Protein AF-F3C3A2-F1 (afdb_monomer_lite)

InterPro domains:
  IPR015003 Protein of unknown function DUF1853 [PF08907] (3-96)

pLDDT: mean 74.07, std 17.09, range [40.78, 91.31]

Sequence (120 aa):
RGSCESPAGVHPQHLKGRWLHQRDWKPFVAQSSPGRWQPLPRHAWLAPALYHDAWSDQQLRDWLAELDPLAPAQLLVRLKENTEGNWEEAERLFLVSDMWPNLADTSHLLNSIEVPAQPV

Secondary structure (DSSP, 8-state):
----PPPTT--TT----EEEEGGGHHHHHHHSPSSEEEEE-GGGTTS--EESS---HHHHHHHHHSS-TTPPPEEEEEEEE-TTS-EEEEEEEEEE-TTTTGGGGGGGTTT-----PPP-

Structure (mmCIF, N/CA/C/O backbone):
data_AF-F3C3A2-F1
#
_entry.id   AF-F3C3A2-F1
#
loop_
_atom_site.group_PDB
_atom_site.id
_atom_site.type_symbol
_atom_site.label_atom_id
_atom_site.label_alt_id
_atom_site.label_comp_id
_atom_site.label_asym_id
_atom_site.label_entity_id
_atom_site.label_seq_id
_atom_site.pdbx_PDB_ins_code
_atom_site.Cartn_x
_atom_site.Cartn_y
_atom_site.Cartn_z
_atom_site.occupancy
_atom_site.B_iso_or_equiv
_atom_site.auth_seq_id
_atom_site.auth_comp_id
_atom_site.auth_asym_id
_atom_site.auth_atom_id
_atom_site.pdbx_PDB_model_num
ATOM 1 N N . ARG A 1 1 ? 11.703 24.351 -14.332 1.00 43.72 1 ARG A N 1
ATOM 2 C CA . ARG A 1 1 ? 11.628 23.735 -12.986 1.00 43.72 1 ARG A CA 1
ATOM 3 C C . ARG A 1 1 ? 10.203 23.931 -12.491 1.00 43.72 1 ARG A C 1
ATOM 5 O O . ARG A 1 1 ? 9.841 25.070 -12.250 1.00 43.72 1 ARG A O 1
ATOM 12 N N . GLY A 1 2 ? 9.376 22.886 -12.480 1.00 42.09 2 GLY A N 1
ATOM 13 C CA . GLY A 1 2 ? 7.984 22.983 -12.033 1.00 42.09 2 GLY A CA 1
ATOM 14 C C . GLY A 1 2 ? 7.899 22.652 -10.551 1.00 42.09 2 GLY A C 1
ATOM 15 O O . GLY A 1 2 ? 7.951 21.481 -10.191 1.00 42.09 2 GLY A O 1
ATOM 16 N N . SER A 1 3 ? 7.824 23.669 -9.700 1.00 49.22 3 SER A N 1
ATOM 17 C CA . SER A 1 3 ? 7.432 23.484 -8.307 1.00 49.22 3 SER A CA 1
ATOM 18 C C . SER A 1 3 ? 5.914 23.325 -8.299 1.00 49.22 3 SER A C 1
ATOM 20 O O . SER A 1 3 ? 5.188 24.306 -8.415 1.00 49.22 3 SER A O 1
ATOM 22 N N . CYS A 1 4 ? 5.423 22.087 -8.252 1.00 46.81 4 CYS A N 1
ATOM 23 C CA . CYS A 1 4 ? 4.015 21.830 -7.963 1.00 46.81 4 CYS A CA 1
ATOM 24 C C . CYS A 1 4 ? 3.799 22.085 -6.471 1.00 46.81 4 CYS A C 1
ATOM 26 O O . CYS A 1 4 ? 3.886 21.174 -5.651 1.00 46.81 4 CYS A O 1
ATOM 28 N N . GLU A 1 5 ? 3.603 23.349 -6.115 1.00 49.53 5 GLU A N 1
ATOM 29 C CA . GLU A 1 5 ? 3.140 23.717 -4.786 1.00 49.53 5 GLU A CA 1
ATOM 30 C C . GLU A 1 5 ? 1.710 23.204 -4.608 1.00 49.53 5 GLU A C 1
ATOM 32 O O . GLU A 1 5 ? 0.859 23.346 -5.489 1.00 49.53 5 GLU A O 1
ATOM 37 N N . SER A 1 6 ? 1.465 22.539 -3.479 1.00 47.84 6 SER A N 1
ATOM 38 C CA . SER A 1 6 ? 0.135 22.058 -3.128 1.00 47.84 6 SER A CA 1
ATOM 39 C C . SER A 1 6 ? -0.851 23.234 -3.080 1.00 47.84 6 SER A C 1
ATOM 41 O O . SER A 1 6 ? -0.507 24.271 -2.509 1.00 47.84 6 SER A O 1
ATOM 43 N N . PRO A 1 7 ? -2.069 23.102 -3.638 1.00 53.84 7 PRO A N 1
ATOM 44 C CA . PRO A 1 7 ? -3.034 24.195 -3.666 1.00 53.84 7 PRO A CA 1
ATOM 45 C C . PRO A 1 7 ? -3.377 24.686 -2.251 1.00 53.84 7 PRO A C 1
ATOM 47 O O . PRO A 1 7 ? -3.434 23.912 -1.294 1.00 53.84 7 PRO A O 1
ATOM 50 N N . ALA A 1 8 ? -3.595 25.993 -2.110 1.00 40.78 8 ALA A N 1
ATOM 51 C CA . ALA A 1 8 ? -3.908 26.611 -0.826 1.00 40.78 8 ALA A CA 1
ATOM 52 C C . ALA A 1 8 ? -5.237 26.061 -0.268 1.00 40.78 8 ALA A C 1
ATOM 54 O O . ALA A 1 8 ? -6.254 26.079 -0.956 1.00 40.78 8 ALA A O 1
ATOM 55 N N . GLY A 1 9 ? -5.221 25.561 0.974 1.00 47.66 9 GLY A N 1
ATOM 56 C CA . GLY A 1 9 ? -6.373 24.914 1.631 1.00 47.66 9 GLY A CA 1
ATOM 57 C C . GLY A 1 9 ? -6.223 23.402 1.833 1.00 47.66 9 GLY A C 1
ATOM 58 O O . GLY A 1 9 ? -7.052 22.771 2.482 1.00 47.66 9 GLY A O 1
ATOM 59 N N . VAL A 1 10 ? -5.136 22.827 1.324 1.00 44.66 10 VAL A N 1
ATOM 60 C CA . VAL A 1 10 ? -4.745 21.435 1.536 1.00 44.66 10 VAL A CA 1
ATOM 61 C C . VAL A 1 10 ? -4.293 21.273 3.003 1.00 44.66 10 VAL A C 1
ATOM 63 O O . VAL A 1 10 ? -3.259 21.805 3.401 1.00 44.66 10 VAL A O 1
ATOM 66 N N . HIS A 1 11 ? -5.076 20.545 3.815 1.00 42.91 11 HIS A N 1
ATOM 67 C CA . HIS A 1 11 ? -4.742 20.061 5.167 1.00 42.91 11 HIS A CA 1
ATOM 68 C C . HIS A 1 11 ? -3.232 19.728 5.336 1.00 42.91 11 HIS A C 1
ATOM 70 O O . HIS A 1 11 ? -2.667 18.952 4.571 1.00 42.91 11 HIS A O 1
ATOM 76 N N . PRO A 1 12 ? -2.517 20.230 6.353 1.00 50.06 12 PRO A N 1
ATOM 77 C CA . PRO A 1 12 ? -1.056 20.060 6.446 1.00 50.06 12 PRO A CA 1
ATOM 78 C C . PRO A 1 12 ? -0.581 18.591 6.500 1.00 50.06 12 PRO A C 1
ATOM 80 O O . PRO A 1 12 ? 0.593 18.310 6.273 1.00 50.06 12 PRO A O 1
ATOM 83 N N . GLN A 1 13 ? -1.501 17.655 6.749 1.00 51.72 13 GLN A N 1
ATOM 84 C CA . GLN A 1 13 ? -1.294 16.207 6.727 1.00 51.72 13 GLN A CA 1
ATOM 85 C C . GLN A 1 13 ? -1.779 15.529 5.435 1.00 51.72 13 GLN A C 1
ATOM 87 O O . GLN A 1 13 ? -2.021 14.324 5.452 1.00 51.72 13 GLN A O 1
ATOM 92 N N . HIS A 1 14 ? -1.982 16.257 4.328 1.00 50.28 14 HIS A N 1
ATOM 93 C CA . HIS A 1 14 ? -2.360 15.604 3.075 1.00 50.28 14 HIS A CA 1
ATOM 94 C C . HIS A 1 14 ? -1.367 14.498 2.764 1.00 50.28 14 HIS A C 1
ATOM 96 O O . HIS A 1 14 ? -0.152 14.709 2.744 1.00 50.28 14 HIS A O 1
ATOM 102 N N . LEU A 1 15 ? -1.930 13.313 2.555 1.00 54.56 15 LEU A N 1
ATOM 103 C CA . LEU A 1 15 ? -1.203 12.088 2.308 1.00 54.56 15 LEU A CA 1
ATOM 104 C C . LEU A 1 15 ? -0.419 12.264 1.011 1.00 54.56 15 LEU A C 1
ATOM 106 O O . LEU A 1 15 ? -0.951 12.156 -0.093 1.00 54.56 15 LEU A O 1
ATOM 110 N N . LYS A 1 16 ? 0.861 12.609 1.151 1.00 59.09 16 LYS A N 1
ATOM 111 C CA . LYS A 1 16 ? 1.796 12.657 0.034 1.00 59.09 16 LYS A CA 1
ATOM 112 C C . LYS A 1 16 ? 2.025 11.212 -0.381 1.00 59.09 16 LYS A C 1
ATOM 114 O O . LYS A 1 16 ? 2.769 10.500 0.288 1.00 59.09 16 LYS A O 1
ATOM 119 N N . GLY A 1 17 ? 1.355 10.773 -1.445 1.00 64.94 17 GLY A N 1
ATOM 120 C CA . GLY A 1 17 ? 1.606 9.462 -2.033 1.00 64.94 17 GLY A CA 1
ATOM 121 C C . GLY A 1 17 ? 3.094 9.328 -2.352 1.00 64.94 17 GLY A C 1
ATOM 122 O O . GLY A 1 17 ? 3.641 10.138 -3.103 1.00 64.94 17 GLY A O 1
ATOM 123 N N . ARG A 1 18 ? 3.766 8.350 -1.741 1.00 78.19 18 ARG A N 1
ATOM 124 C CA . ARG A 1 18 ? 5.187 8.062 -1.999 1.00 78.19 18 ARG A CA 1
ATOM 125 C C . ARG A 1 18 ? 5.309 6.954 -3.036 1.00 78.19 18 ARG A C 1
ATOM 127 O O . ARG A 1 18 ? 4.349 6.234 -3.274 1.00 78.19 18 ARG A O 1
ATOM 134 N N . TRP A 1 19 ? 6.471 6.835 -3.662 1.00 85.19 19 TRP A N 1
ATOM 135 C CA . TRP A 1 19 ? 6.757 5.818 -4.673 1.00 85.19 19 TRP A C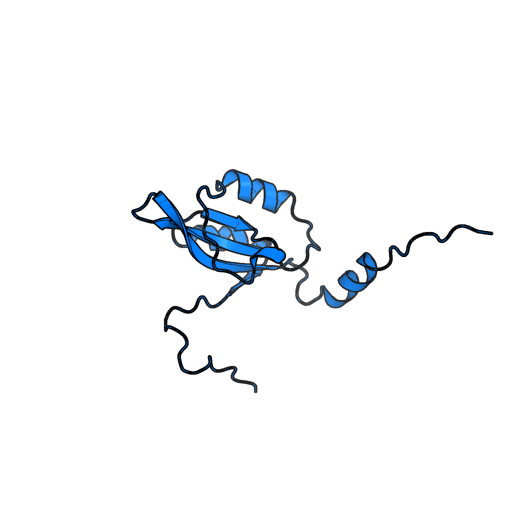A 1
ATOM 136 C C . TRP A 1 19 ? 7.861 4.914 -4.131 1.00 85.19 19 TRP A C 1
ATOM 138 O O . TRP A 1 19 ? 8.857 5.421 -3.615 1.00 85.19 19 TRP A O 1
ATOM 148 N N . LEU A 1 20 ? 7.681 3.599 -4.217 1.00 87.56 20 LEU A N 1
ATOM 149 C CA . LEU A 1 20 ? 8.621 2.608 -3.701 1.00 87.56 20 LEU A CA 1
ATOM 150 C C . LEU A 1 20 ? 8.747 1.445 -4.680 1.00 87.56 20 LEU A C 1
ATOM 152 O O . LEU A 1 20 ? 7.740 0.940 -5.168 1.00 87.56 20 LEU A O 1
ATOM 156 N N . HIS A 1 21 ? 9.971 0.992 -4.935 1.00 86.12 21 HIS A N 1
ATOM 157 C CA . HIS A 1 21 ? 10.188 -0.199 -5.748 1.00 86.12 21 HIS A CA 1
ATOM 158 C C . HIS A 1 21 ? 9.855 -1.471 -4.965 1.00 86.12 21 HIS A C 1
ATOM 160 O O . HIS A 1 21 ? 10.079 -1.542 -3.755 1.00 86.12 21 HIS A O 1
ATOM 166 N N . GLN A 1 22 ? 9.404 -2.515 -5.663 1.00 85.44 22 GLN A N 1
ATOM 167 C CA . GLN A 1 22 ? 9.146 -3.830 -5.060 1.00 85.44 22 GLN A CA 1
ATOM 168 C C . GLN A 1 22 ? 10.349 -4.358 -4.246 1.00 85.44 22 GLN A C 1
ATOM 170 O O . GLN A 1 22 ? 10.162 -4.903 -3.157 1.00 85.44 22 GLN A O 1
ATOM 175 N N . ARG A 1 23 ? 11.593 -4.125 -4.707 1.00 84.62 23 ARG A N 1
ATOM 176 C CA . ARG A 1 23 ? 12.822 -4.532 -3.990 1.00 84.62 23 ARG A CA 1
ATOM 177 C C . ARG A 1 23 ? 12.992 -3.854 -2.625 1.00 84.62 23 ARG A C 1
ATOM 179 O O . ARG A 1 23 ? 13.521 -4.461 -1.696 1.00 84.62 23 ARG A O 1
ATOM 186 N N . ASP A 1 24 ? 12.514 -2.619 -2.501 1.00 87.31 24 ASP A N 1
ATOM 187 C CA . ASP A 1 24 ? 12.656 -1.788 -1.306 1.00 87.31 24 ASP A CA 1
ATOM 188 C C . ASP A 1 24 ? 11.483 -1.980 -0.333 1.00 87.31 24 ASP A C 1
ATOM 190 O O . ASP A 1 24 ? 11.496 -1.438 0.772 1.00 87.31 24 ASP A O 1
ATOM 194 N N . TRP A 1 25 ? 10.490 -2.804 -0.693 1.00 87.56 25 TRP A N 1
ATOM 195 C CA . TRP A 1 25 ? 9.335 -3.101 0.152 1.00 87.56 25 TRP A CA 1
ATOM 196 C C . TRP A 1 25 ? 9.725 -3.605 1.546 1.00 87.56 25 TRP A C 1
ATOM 198 O O . TRP A 1 25 ? 9.288 -3.063 2.560 1.00 87.56 25 TRP A O 1
ATOM 208 N N . LYS A 1 26 ? 10.575 -4.637 1.609 1.00 86.31 26 LYS A N 1
ATOM 209 C CA . LYS A 1 26 ? 10.996 -5.270 2.870 1.00 86.31 26 LYS A CA 1
ATOM 210 C C . LYS A 1 26 ? 11.684 -4.292 3.836 1.00 86.31 26 LYS A C 1
ATOM 212 O O . LYS A 1 26 ? 11.252 -4.220 4.987 1.00 86.31 26 LYS A O 1
ATOM 217 N N . PRO A 1 27 ? 12.728 -3.541 3.432 1.00 87.88 27 PRO A N 1
ATOM 218 C CA . PRO A 1 27 ? 13.344 -2.571 4.333 1.00 87.88 27 PRO A CA 1
ATOM 219 C C . PRO A 1 27 ? 12.402 -1.409 4.668 1.00 87.88 27 PRO A C 1
ATOM 221 O O . PRO A 1 27 ? 12.472 -0.883 5.777 1.00 87.88 27 PRO A O 1
ATOM 224 N N . PHE A 1 28 ? 11.509 -1.013 3.758 1.00 87.62 28 PHE A N 1
ATOM 225 C CA . PHE A 1 28 ? 10.546 0.057 4.010 1.00 87.62 28 PHE A CA 1
ATOM 226 C C . PHE A 1 28 ? 9.509 -0.327 5.067 1.00 87.62 28 PHE A C 1
ATOM 228 O O . PHE A 1 28 ? 9.314 0.425 6.021 1.00 87.62 28 PHE A O 1
ATOM 235 N N . VAL A 1 29 ? 8.871 -1.497 4.944 1.00 85.94 29 VAL A N 1
ATOM 236 C CA . VAL A 1 29 ? 7.846 -1.931 5.906 1.00 85.94 29 VAL A CA 1
ATOM 237 C C . VAL A 1 29 ? 8.443 -2.134 7.301 1.00 85.94 29 VAL A C 1
ATOM 239 O O . VAL A 1 29 ? 7.811 -1.772 8.286 1.00 85.94 29 VAL A O 1
ATOM 242 N N . ALA A 1 30 ? 9.698 -2.592 7.389 1.00 85.94 30 ALA A N 1
ATOM 243 C CA . ALA A 1 30 ? 10.421 -2.727 8.655 1.00 85.94 30 ALA A CA 1
ATOM 244 C C . ALA A 1 30 ? 10.690 -1.381 9.361 1.00 85.94 30 ALA A C 1
ATOM 246 O O . ALA A 1 30 ? 10.816 -1.346 10.581 1.00 85.94 30 ALA A O 1
ATOM 247 N N . GLN A 1 31 ? 10.779 -0.280 8.607 1.00 85.31 31 GLN A N 1
ATOM 248 C CA . GLN A 1 31 ? 10.970 1.083 9.128 1.00 85.31 31 GLN A CA 1
ATOM 249 C C . GLN A 1 31 ? 9.654 1.867 9.246 1.00 85.31 31 GLN A C 1
ATOM 251 O O . GLN A 1 31 ? 9.633 2.978 9.777 1.00 85.31 31 GLN A O 1
ATOM 256 N N . SER A 1 32 ? 8.562 1.324 8.710 1.00 82.31 32 SER A N 1
ATOM 257 C CA . SER A 1 32 ? 7.269 1.996 8.663 1.00 82.31 32 SER A CA 1
ATOM 258 C C . SER A 1 32 ? 6.555 1.930 10.007 1.00 82.31 32 SER A C 1
ATOM 260 O O . SER A 1 32 ? 6.766 1.028 10.816 1.00 82.31 32 SER A O 1
ATOM 262 N N . SER A 1 33 ? 5.666 2.894 10.243 1.00 83.31 33 SER A N 1
ATOM 263 C CA . SER A 1 33 ? 4.791 2.870 11.414 1.00 83.31 33 SER A CA 1
ATOM 264 C C . SER A 1 33 ? 3.896 1.623 11.412 1.00 83.31 33 SER A C 1
ATOM 266 O O . SER A 1 33 ? 3.473 1.190 10.334 1.00 83.31 33 SER A O 1
ATOM 268 N N . PRO A 1 34 ? 3.539 1.089 12.596 1.00 83.38 34 PRO A N 1
ATOM 269 C CA . PRO A 1 34 ? 2.675 -0.082 12.698 1.00 83.38 34 PRO A CA 1
ATOM 270 C C . PRO A 1 34 ? 1.336 0.154 11.990 1.00 83.38 34 PRO A C 1
ATOM 272 O O . PRO A 1 34 ? 0.796 1.265 11.989 1.00 83.38 34 PRO A O 1
ATOM 275 N N . GLY A 1 35 ? 0.820 -0.890 11.355 1.00 86.94 35 GLY A N 1
ATOM 276 C CA . GLY A 1 35 ? -0.409 -0.856 10.572 1.00 86.94 35 GLY A CA 1
ATOM 277 C C . GLY A 1 35 ? -0.455 -2.010 9.581 1.00 86.94 35 GLY A C 1
ATOM 278 O O . GLY A 1 35 ? 0.524 -2.735 9.417 1.00 86.94 35 GLY A O 1
ATOM 279 N N . ARG A 1 36 ? -1.595 -2.166 8.917 1.00 90.31 36 ARG A N 1
ATOM 280 C CA . ARG A 1 36 ? -1.805 -3.199 7.904 1.00 90.31 36 ARG A CA 1
ATOM 281 C C . ARG A 1 36 ? -1.715 -2.588 6.522 1.00 90.31 36 ARG A C 1
ATOM 283 O O . ARG A 1 36 ? -2.333 -1.563 6.259 1.00 90.31 36 ARG A O 1
ATOM 290 N N . TRP A 1 37 ? -0.939 -3.205 5.647 1.00 90.88 37 TRP A N 1
ATOM 291 C CA . TRP A 1 37 ? -0.797 -2.756 4.270 1.00 90.88 37 TRP A CA 1
ATOM 292 C C . TRP A 1 37 ? -1.608 -3.652 3.342 1.00 90.88 37 TRP A C 1
ATOM 294 O O . TRP A 1 37 ? -1.582 -4.874 3.476 1.00 90.88 37 TRP A O 1
ATOM 304 N N . GLN A 1 38 ? -2.309 -3.049 2.386 1.00 91.31 38 GLN A N 1
ATOM 305 C CA . GLN A 1 38 ? -3.049 -3.800 1.374 1.00 91.31 38 GLN A CA 1
ATOM 306 C C . GLN A 1 38 ? -3.123 -3.051 0.041 1.00 91.31 38 GLN A C 1
ATOM 308 O O . GLN A 1 38 ? -3.074 -1.816 0.031 1.00 91.31 38 GLN A O 1
ATOM 313 N N . PRO A 1 39 ? -3.252 -3.769 -1.087 1.00 90.94 39 PRO A N 1
ATOM 314 C CA . PRO A 1 39 ? -3.469 -3.155 -2.387 1.00 90.94 39 PRO A CA 1
ATOM 315 C C . PRO A 1 39 ? -4.854 -2.517 -2.484 1.00 90.94 39 PRO A C 1
ATOM 317 O O . PRO A 1 39 ? -5.874 -3.132 -2.179 1.00 90.94 39 PRO A O 1
ATOM 320 N N . LEU A 1 40 ? -4.879 -1.268 -2.949 1.00 87.50 40 LEU A N 1
ATOM 321 C CA . LEU A 1 40 ? -6.086 -0.533 -3.287 1.00 87.50 40 LEU A CA 1
ATOM 322 C C . LEU A 1 40 ? -6.340 -0.655 -4.799 1.00 87.50 40 LEU A C 1
ATOM 324 O O . LEU A 1 40 ? -5.563 -0.117 -5.601 1.00 87.50 40 LEU A O 1
ATOM 328 N N . PRO A 1 41 ? -7.422 -1.330 -5.224 1.00 82.00 41 PRO A N 1
ATOM 329 C CA . PRO A 1 41 ? -7.753 -1.455 -6.638 1.00 82.00 41 PRO A CA 1
ATOM 330 C C . PRO A 1 41 ? -8.055 -0.085 -7.253 1.00 82.00 41 PRO A C 1
ATOM 332 O O . PRO A 1 41 ? -8.605 0.800 -6.598 1.00 82.00 41 PRO A O 1
ATOM 335 N N . ARG A 1 42 ? -7.736 0.083 -8.544 1.00 77.25 42 ARG A N 1
ATOM 336 C CA . ARG A 1 42 ? -7.854 1.367 -9.267 1.00 77.25 42 ARG A CA 1
ATOM 337 C C . ARG A 1 42 ? -9.221 2.039 -9.145 1.00 77.25 42 ARG A C 1
ATOM 339 O O . ARG A 1 42 ? -9.287 3.258 -9.029 1.00 77.25 42 ARG A O 1
ATOM 346 N N . HIS A 1 43 ? -10.303 1.262 -9.127 1.00 75.25 43 HIS A N 1
ATOM 347 C CA . HIS A 1 43 ? -11.656 1.807 -8.991 1.00 75.25 43 HIS A CA 1
ATOM 348 C C . HIS A 1 43 ? -11.902 2.501 -7.637 1.00 75.25 43 HIS A C 1
ATOM 350 O O . HIS A 1 43 ? -12.783 3.348 -7.544 1.00 75.25 43 HIS A O 1
ATOM 356 N N . ALA A 1 44 ? -11.121 2.177 -6.601 1.00 78.38 44 ALA A N 1
ATOM 357 C CA . ALA A 1 44 ? -11.259 2.729 -5.254 1.00 78.38 44 ALA A CA 1
ATOM 358 C C . ALA A 1 44 ? -10.304 3.905 -4.983 1.00 78.38 44 ALA A C 1
ATOM 360 O O . ALA A 1 44 ? -10.286 4.444 -3.882 1.00 78.38 44 ALA A O 1
ATOM 361 N N . TRP A 1 45 ? -9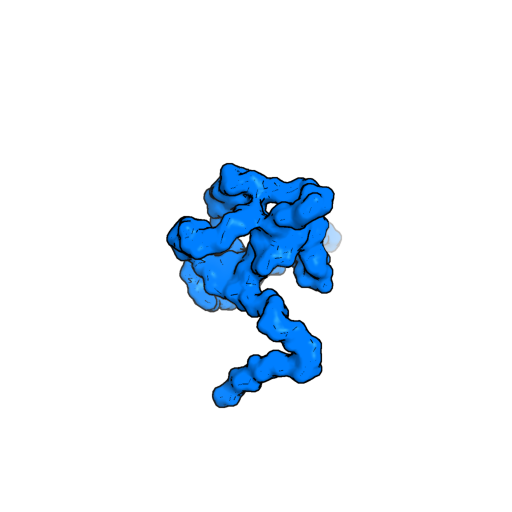.516 4.343 -5.971 1.00 81.44 45 TRP A N 1
ATOM 362 C CA . TRP A 1 45 ? -8.515 5.402 -5.772 1.00 81.44 45 TRP A CA 1
ATOM 363 C C . TRP A 1 45 ? -9.124 6.771 -5.447 1.00 81.44 45 TRP A C 1
ATOM 365 O O . TRP A 1 45 ? -8.467 7.598 -4.811 1.00 81.44 45 TRP A O 1
ATOM 375 N N . LEU A 1 46 ? -10.367 7.004 -5.873 1.00 73.94 46 LEU A N 1
ATO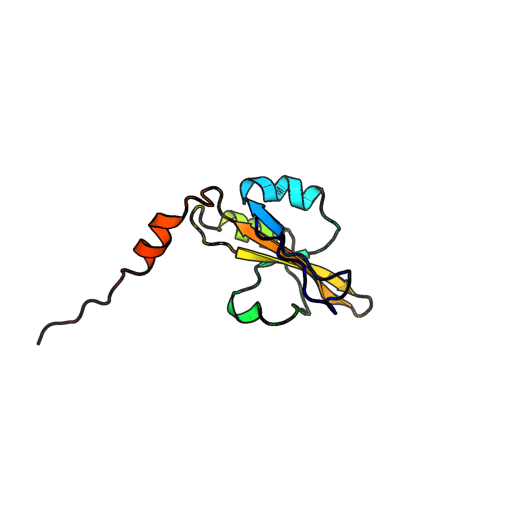M 376 C CA . LEU A 1 46 ? -11.045 8.300 -5.787 1.00 73.94 46 LEU A CA 1
ATOM 377 C C . LEU A 1 46 ? -11.589 8.635 -4.390 1.00 73.94 46 LEU A C 1
ATOM 379 O O . LEU A 1 46 ? -11.900 9.796 -4.139 1.00 73.94 46 LEU A O 1
ATOM 383 N N . ALA A 1 47 ? -11.700 7.657 -3.488 1.00 75.19 47 ALA A N 1
ATOM 384 C CA . ALA A 1 47 ? -12.235 7.850 -2.141 1.00 75.19 47 ALA A CA 1
ATOM 385 C C . ALA A 1 47 ? -11.201 7.462 -1.068 1.00 75.19 47 ALA A C 1
ATOM 387 O O . ALA A 1 47 ? -10.321 6.641 -1.348 1.00 75.19 47 ALA A O 1
ATOM 388 N N . PRO A 1 48 ? -11.275 8.034 0.150 1.00 72.25 48 PRO A N 1
ATOM 389 C CA . PRO A 1 48 ? -10.506 7.552 1.294 1.00 72.25 48 PRO A CA 1
ATOM 390 C C . PRO A 1 48 ? -10.822 6.078 1.565 1.00 72.25 48 PRO A C 1
ATOM 392 O O . PRO A 1 48 ? -11.990 5.689 1.584 1.00 72.25 48 PRO A O 1
ATOM 395 N N . ALA A 1 49 ? -9.791 5.262 1.775 1.00 79.06 49 ALA A N 1
ATOM 396 C CA . ALA A 1 49 ? -9.978 3.858 2.107 1.00 79.06 49 ALA A CA 1
ATOM 397 C C . ALA A 1 49 ? -10.459 3.706 3.561 1.00 79.06 49 ALA A C 1
ATOM 399 O O . ALA A 1 49 ? -9.739 4.035 4.504 1.00 79.06 49 ALA A O 1
ATOM 400 N N . LEU A 1 50 ? -11.674 3.187 3.729 1.00 80.81 50 LEU A N 1
ATOM 401 C CA . LEU A 1 50 ? -12.245 2.794 5.015 1.00 80.81 50 LEU A CA 1
ATOM 402 C C . LEU A 1 50 ? -12.649 1.329 4.928 1.00 80.81 50 LEU A C 1
ATOM 404 O O . LEU A 1 50 ? -13.434 0.947 4.058 1.00 80.81 50 LEU A O 1
ATOM 408 N N . TYR A 1 51 ? -12.096 0.521 5.824 1.00 84.44 51 TYR A N 1
ATOM 409 C CA . TYR A 1 51 ? -12.311 -0.916 5.843 1.00 84.44 51 TYR A CA 1
ATOM 410 C C . TYR A 1 51 ? -12.737 -1.387 7.232 1.00 84.44 51 TYR A C 1
ATOM 412 O O . TYR A 1 51 ? -12.315 -0.854 8.253 1.00 84.44 51 TYR A O 1
ATOM 420 N N . HIS A 1 52 ? -13.576 -2.417 7.262 1.00 82.94 52 HIS A N 1
ATOM 421 C CA . HIS A 1 52 ? -13.927 -3.131 8.492 1.00 82.94 52 HIS A CA 1
ATOM 422 C C . HIS A 1 52 ? -12.886 -4.191 8.885 1.00 82.94 52 HIS A C 1
ATOM 424 O O . HIS A 1 52 ? -12.723 -4.506 10.056 1.00 82.94 52 HIS A O 1
ATOM 430 N N . ASP A 1 53 ? -12.161 -4.711 7.899 1.00 85.50 53 ASP A N 1
ATOM 431 C CA . ASP A 1 53 ? -11.159 -5.753 8.025 1.00 85.50 53 ASP A CA 1
ATOM 432 C C . ASP A 1 53 ? -10.023 -5.418 7.063 1.00 85.50 53 ASP A C 1
ATOM 434 O O . ASP A 1 53 ? -10.253 -4.959 5.941 1.00 85.50 53 ASP A O 1
ATOM 438 N N . ALA A 1 54 ? -8.799 -5.595 7.535 1.00 88.81 54 ALA A N 1
ATOM 439 C CA . ALA A 1 54 ? -7.596 -5.236 6.807 1.00 88.81 54 ALA A CA 1
ATOM 440 C C . ALA A 1 54 ? -6.711 -6.465 6.623 1.00 88.81 54 ALA A C 1
ATOM 442 O O . ALA A 1 54 ? -6.622 -7.315 7.515 1.00 88.81 54 ALA A O 1
ATOM 443 N N . TRP A 1 55 ? -6.001 -6.532 5.498 1.00 90.94 55 TRP A N 1
ATOM 444 C CA . TRP A 1 55 ? -5.145 -7.679 5.197 1.00 90.94 55 TRP A CA 1
ATOM 445 C C . TRP A 1 55 ? -4.093 -7.918 6.279 1.00 90.94 55 TRP A C 1
ATOM 447 O O . TRP A 1 55 ? -3.480 -6.993 6.810 1.00 90.94 55 TRP A O 1
ATOM 457 N N . SER A 1 56 ? -3.853 -9.190 6.586 1.00 88.94 56 SER A N 1
ATOM 458 C CA . SER A 1 56 ? -2.729 -9.583 7.434 1.00 88.94 56 SER A CA 1
ATOM 459 C C . SER A 1 56 ? -1.412 -9.452 6.670 1.00 88.94 56 SER A C 1
ATOM 461 O O . SER A 1 56 ? -1.379 -9.635 5.452 1.00 88.94 56 SER A O 1
ATOM 463 N N . ASP A 1 57 ? -0.302 -9.264 7.386 1.00 86.62 57 ASP A N 1
ATOM 464 C CA . ASP A 1 57 ? 1.039 -9.202 6.788 1.00 86.62 57 ASP A CA 1
ATOM 465 C C . ASP A 1 57 ? 1.350 -10.414 5.902 1.00 86.62 57 ASP A C 1
ATOM 467 O O . ASP A 1 57 ? 2.015 -10.291 4.876 1.00 86.62 57 ASP A O 1
ATOM 471 N N . GLN A 1 58 ? 0.843 -11.595 6.268 1.00 88.75 58 GLN A N 1
ATOM 472 C CA . GLN A 1 58 ? 1.036 -12.812 5.486 1.00 88.75 58 GLN A CA 1
ATOM 473 C C . GLN A 1 58 ? 0.297 -12.778 4.140 1.00 88.75 58 GLN A C 1
ATOM 475 O O . GLN A 1 58 ? 0.891 -13.173 3.143 1.00 88.75 58 GLN A O 1
ATOM 480 N N . GLN A 1 59 ? -0.944 -12.272 4.093 1.00 91.00 59 GLN A N 1
ATOM 481 C CA . GLN A 1 59 ? -1.703 -12.136 2.839 1.00 91.00 59 GLN A CA 1
ATOM 482 C C . GLN A 1 59 ? -1.029 -11.143 1.896 1.00 91.00 59 GLN A C 1
ATOM 484 O O . GLN A 1 59 ? -0.885 -11.406 0.707 1.00 91.00 59 GLN A O 1
ATOM 489 N N . LEU A 1 60 ? -0.547 -10.022 2.436 1.00 89.94 60 LEU A N 1
ATOM 490 C CA . LEU A 1 60 ? 0.194 -9.054 1.640 1.00 89.94 60 LEU A CA 1
ATOM 491 C C . LEU A 1 60 ? 1.498 -9.639 1.094 1.00 89.94 60 LEU A C 1
ATOM 493 O O . LEU A 1 60 ? 1.839 -9.400 -0.058 1.00 89.94 60 LEU A O 1
ATOM 497 N N . ARG A 1 61 ? 2.242 -10.390 1.913 1.00 87.56 61 ARG A N 1
ATOM 498 C CA . ARG A 1 61 ? 3.486 -11.043 1.480 1.00 87.56 61 ARG A CA 1
ATOM 499 C C . ARG A 1 61 ? 3.245 -12.057 0.368 1.00 87.56 61 ARG A C 1
ATOM 501 O O . ARG A 1 61 ? 4.069 -12.130 -0.534 1.00 87.56 61 ARG A O 1
ATOM 508 N N . ASP A 1 62 ? 2.157 -12.812 0.458 1.00 90.62 62 ASP A N 1
ATOM 509 C CA . ASP A 1 62 ? 1.742 -13.770 -0.566 1.00 90.62 62 ASP A CA 1
ATOM 510 C C . ASP A 1 62 ? 1.393 -13.042 -1.871 1.00 90.62 62 ASP A C 1
ATOM 512 O O . ASP A 1 62 ? 2.002 -13.286 -2.905 1.00 90.62 62 ASP A O 1
ATOM 516 N N . TRP A 1 63 ? 0.555 -12.006 -1.786 1.00 90.88 63 TRP A N 1
ATOM 517 C CA . TRP A 1 63 ? 0.216 -11.157 -2.929 1.00 90.88 63 TRP A CA 1
ATOM 518 C C . TRP A 1 63 ? 1.436 -10.489 -3.579 1.00 90.88 63 TRP A C 1
ATOM 520 O O . TRP A 1 63 ? 1.503 -10.389 -4.799 1.00 90.88 63 TRP A O 1
ATOM 530 N N . LEU A 1 64 ? 2.415 -10.041 -2.787 1.00 87.75 64 LEU A N 1
ATOM 531 C CA . LEU A 1 64 ? 3.673 -9.486 -3.299 1.00 87.75 64 LEU A CA 1
ATOM 532 C C . LEU A 1 64 ? 4.547 -10.535 -3.991 1.00 87.75 64 LEU A C 1
ATOM 534 O O . LEU A 1 64 ? 5.305 -10.177 -4.884 1.00 87.75 64 LEU A O 1
ATOM 538 N N . ALA A 1 65 ? 4.490 -11.795 -3.557 1.00 87.06 65 ALA A N 1
ATOM 539 C CA . ALA A 1 65 ? 5.218 -12.888 -4.195 1.00 87.06 65 ALA A CA 1
ATOM 540 C C . ALA A 1 65 ? 4.577 -13.289 -5.533 1.00 87.06 65 ALA A C 1
ATOM 542 O O . ALA A 1 65 ? 5.297 -13.629 -6.467 1.00 87.06 65 ALA A O 1
ATOM 543 N N . GLU A 1 66 ? 3.250 -13.181 -5.625 1.00 88.75 66 GLU A N 1
ATOM 544 C CA . GLU A 1 66 ? 2.467 -13.401 -6.848 1.00 88.75 66 GLU A CA 1
ATOM 545 C C . GLU A 1 66 ? 2.471 -12.184 -7.793 1.00 88.75 66 GLU A C 1
ATOM 547 O O . GLU A 1 66 ? 1.981 -12.258 -8.922 1.00 88.75 66 GLU A O 1
ATOM 552 N N . LEU A 1 67 ? 2.987 -11.036 -7.341 1.00 84.62 67 LEU A N 1
ATOM 553 C CA . LEU A 1 67 ? 2.997 -9.812 -8.130 1.00 84.62 67 LEU A CA 1
ATOM 554 C C . LEU A 1 67 ? 3.987 -9.933 -9.293 1.00 84.62 67 LEU A C 1
ATOM 556 O O . LEU A 1 67 ? 5.177 -10.177 -9.102 1.00 84.62 67 LEU A O 1
ATOM 560 N N . ASP A 1 68 ? 3.491 -9.703 -10.508 1.00 79.50 68 ASP A N 1
ATOM 561 C CA . ASP A 1 68 ? 4.313 -9.773 -11.712 1.00 79.50 68 ASP A CA 1
ATOM 562 C C . ASP A 1 68 ? 5.471 -8.743 -11.660 1.00 79.50 68 ASP A C 1
ATOM 564 O O . ASP A 1 68 ? 5.261 -7.580 -11.288 1.00 79.50 68 ASP A O 1
ATOM 568 N N . PRO A 1 69 ? 6.707 -9.117 -12.037 1.00 76.25 69 PRO A N 1
ATOM 569 C CA . PRO A 1 69 ? 7.849 -8.199 -12.047 1.00 76.25 69 PRO A CA 1
ATOM 570 C C . PRO A 1 69 ? 7.711 -7.055 -13.067 1.00 76.25 69 PRO A C 1
ATOM 572 O O . PRO A 1 69 ? 8.424 -6.056 -12.966 1.00 76.25 69 PRO A O 1
ATOM 575 N N . LEU A 1 70 ? 6.810 -7.187 -14.043 1.00 74.62 70 LEU A N 1
ATOM 576 C CA . LEU A 1 70 ? 6.400 -6.159 -14.999 1.00 74.62 70 LEU A CA 1
ATOM 577 C C . LEU A 1 70 ? 5.024 -5.570 -14.656 1.00 74.62 70 LEU A C 1
ATOM 579 O O . LEU A 1 70 ? 4.463 -4.826 -15.465 1.00 74.62 70 LEU A O 1
ATOM 583 N N . ALA A 1 71 ? 4.478 -5.854 -13.466 1.00 78.00 71 ALA A N 1
ATOM 584 C CA . ALA A 1 71 ? 3.209 -5.289 -13.037 1.00 78.00 71 ALA A CA 1
ATOM 585 C C . ALA A 1 71 ? 3.251 -3.752 -13.114 1.00 78.00 71 ALA A C 1
ATOM 587 O O . ALA A 1 71 ? 4.272 -3.126 -12.794 1.00 78.00 71 ALA A O 1
ATOM 588 N N . PRO A 1 72 ? 2.147 -3.109 -13.521 1.00 78.38 72 PRO A N 1
ATOM 589 C CA . PRO A 1 72 ? 2.051 -1.660 -13.456 1.00 78.38 72 PRO A CA 1
ATOM 590 C C . PRO A 1 72 ? 2.108 -1.184 -11.998 1.00 78.38 72 PRO A C 1
ATOM 592 O O . PRO A 1 72 ? 1.958 -1.969 -11.066 1.00 78.38 72 PRO A O 1
ATOM 595 N N . ALA A 1 73 ? 2.276 0.126 -11.799 1.00 83.19 73 ALA A N 1
ATOM 596 C CA . ALA A 1 73 ? 2.249 0.725 -10.467 1.00 83.19 73 ALA A CA 1
ATOM 597 C C . ALA A 1 73 ? 0.972 0.329 -9.702 1.00 83.19 73 ALA A C 1
ATOM 599 O O . ALA A 1 73 ? -0.144 0.644 -10.135 1.00 83.19 73 ALA A O 1
ATOM 600 N N . GLN A 1 74 ? 1.156 -0.336 -8.564 1.00 87.69 74 GLN A N 1
ATOM 601 C CA . GLN A 1 74 ? 0.091 -0.749 -7.661 1.00 87.69 74 GLN A CA 1
ATOM 602 C C . GLN A 1 74 ? 0.011 0.230 -6.499 1.00 87.69 74 GLN A C 1
ATOM 604 O O . GLN A 1 74 ? 1.016 0.532 -5.861 1.00 87.69 74 GLN A O 1
ATOM 609 N N . LEU A 1 75 ? -1.184 0.731 -6.199 1.00 88.38 75 LEU A N 1
ATOM 610 C CA . LEU A 1 75 ? -1.376 1.579 -5.030 1.00 88.38 75 LEU A CA 1
ATOM 611 C C . LEU A 1 75 ? -1.606 0.692 -3.807 1.00 88.38 75 LEU A C 1
ATOM 613 O O . LEU A 1 75 ? -2.523 -0.118 -3.794 1.00 88.38 75 LEU A O 1
ATOM 617 N N . LEU A 1 76 ? -0.789 0.866 -2.783 1.00 89.69 76 LEU A N 1
ATOM 618 C CA . LEU A 1 76 ? -0.935 0.286 -1.461 1.00 89.69 76 LEU A CA 1
ATOM 619 C C . LEU A 1 76 ? -1.452 1.354 -0.494 1.00 89.69 76 LEU A C 1
ATOM 621 O O . LEU A 1 76 ? -1.020 2.510 -0.528 1.00 89.69 76 LEU A O 1
ATOM 625 N N . VAL A 1 77 ? -2.349 0.953 0.398 1.00 89.69 77 VAL A N 1
ATOM 626 C CA . VAL A 1 77 ? -2.808 1.766 1.527 1.00 89.69 77 VAL A CA 1
ATOM 627 C C . VAL A 1 77 ? -2.325 1.148 2.827 1.00 89.69 77 VAL A C 1
ATOM 629 O O . VAL A 1 77 ? -2.422 -0.066 3.017 1.00 89.69 77 VAL A O 1
ATOM 632 N N . ARG A 1 78 ? -1.812 1.986 3.726 1.00 90.00 78 ARG A N 1
ATOM 633 C CA . ARG A 1 78 ? -1.584 1.627 5.120 1.00 90.00 78 ARG A CA 1
ATOM 634 C C . ARG A 1 78 ? -2.831 1.963 5.899 1.00 90.00 78 ARG A C 1
ATOM 636 O O . ARG A 1 78 ? -3.230 3.124 5.962 1.00 90.00 78 ARG A O 1
ATOM 643 N N . LEU A 1 79 ? -3.395 0.955 6.526 1.00 89.94 79 LEU A N 1
ATOM 644 C CA . LEU A 1 79 ? -4.537 1.057 7.399 1.00 89.94 79 LEU A CA 1
ATOM 645 C C . LEU A 1 79 ? -4.070 1.012 8.852 1.00 89.94 79 LEU A C 1
ATOM 647 O O . LEU A 1 79 ? -3.215 0.201 9.225 1.00 89.94 79 LEU A O 1
ATOM 651 N N . LYS A 1 80 ? -4.637 1.890 9.674 1.00 89.56 80 LYS A N 1
ATOM 652 C CA . LYS A 1 80 ? -4.496 1.857 11.131 1.00 89.56 80 LYS A CA 1
ATOM 653 C C . LYS A 1 80 ? -5.851 1.533 11.745 1.00 89.56 80 LYS A C 1
ATOM 655 O O . LYS A 1 80 ? -6.873 2.009 11.258 1.00 89.56 80 LYS A O 1
ATOM 660 N N . GLU A 1 81 ? -5.842 0.751 12.810 1.00 90.25 81 GLU A N 1
ATOM 661 C CA . GLU A 1 81 ? -7.040 0.544 13.612 1.00 90.25 81 GLU A CA 1
ATOM 662 C C . GLU A 1 81 ? -7.336 1.836 14.383 1.00 90.25 81 GLU A C 1
ATOM 664 O O . GLU A 1 81 ? -6.444 2.416 15.011 1.00 90.25 81 GLU A O 1
ATOM 669 N N . ASN A 1 82 ? -8.568 2.319 14.285 1.00 85.88 82 ASN A N 1
ATOM 670 C CA . ASN A 1 82 ? -9.062 3.434 15.079 1.00 85.88 82 ASN A CA 1
ATOM 671 C C . ASN A 1 82 ? -9.683 2.919 16.387 1.00 85.88 82 ASN A C 1
ATOM 673 O O . ASN A 1 82 ? -10.017 1.745 16.518 1.00 85.88 82 ASN A O 1
ATOM 677 N N . THR A 1 83 ? -9.904 3.812 17.349 1.00 82.38 83 THR A N 1
ATOM 678 C CA . THR A 1 83 ? -10.579 3.547 18.629 1.00 82.38 83 THR A CA 1
ATOM 679 C C . THR A 1 83 ? -11.969 2.917 18.497 1.00 82.38 83 THR A C 1
ATOM 681 O O . THR A 1 83 ? -12.456 2.332 19.457 1.00 82.38 83 THR A O 1
ATOM 684 N N . GLU A 1 84 ? -12.600 3.011 17.325 1.00 83.50 84 GLU A N 1
ATOM 685 C CA . GLU A 1 84 ? -13.893 2.383 17.017 1.00 83.50 84 GLU A CA 1
ATOM 686 C C . GLU A 1 84 ? -13.765 0.945 16.472 1.00 83.50 84 GLU A C 1
ATOM 688 O O . GLU A 1 84 ? -14.771 0.323 16.145 1.00 83.50 84 GLU A O 1
ATOM 693 N N . GLY A 1 85 ? -12.543 0.413 16.346 1.00 83.62 85 GLY A N 1
ATOM 694 C CA . GLY A 1 85 ? -12.265 -0.909 15.769 1.00 83.62 85 GLY A CA 1
ATOM 695 C C . GLY A 1 85 ? -12.325 -0.961 14.238 1.00 83.62 85 GLY A C 1
ATOM 696 O O . GLY A 1 85 ? -12.214 -2.035 13.655 1.00 83.62 85 GLY A O 1
ATOM 697 N N . ASN A 1 86 ? -12.491 0.189 13.578 1.00 88.19 86 ASN A N 1
ATOM 698 C CA . ASN A 1 86 ? -12.458 0.314 12.121 1.00 88.19 86 ASN A CA 1
ATOM 699 C C . ASN A 1 86 ? -11.037 0.587 11.617 1.00 88.19 86 ASN A C 1
ATOM 701 O O . ASN A 1 86 ? -10.216 1.174 12.322 1.00 88.19 86 ASN A O 1
ATOM 705 N N . TRP A 1 87 ? -10.766 0.216 10.368 1.00 89.75 87 TRP A N 1
ATOM 706 C CA . TRP A 1 87 ? -9.486 0.441 9.709 1.00 89.75 87 TRP A CA 1
ATOM 707 C C . TRP A 1 87 ? -9.551 1.672 8.813 1.00 89.75 87 TRP A C 1
ATOM 709 O O . TRP A 1 87 ? -10.231 1.693 7.785 1.00 89.75 87 TRP A O 1
ATOM 719 N N . GLU A 1 88 ? -8.809 2.698 9.205 1.00 88.56 88 GLU A N 1
ATOM 720 C CA . GLU A 1 88 ? -8.747 3.973 8.502 1.00 88.56 88 GLU A CA 1
ATOM 721 C C . GLU A 1 88 ? -7.450 4.091 7.718 1.00 88.56 88 GLU A C 1
ATOM 723 O O . GLU A 1 88 ? -6.376 3.705 8.193 1.00 88.56 88 GLU A O 1
ATOM 728 N N . GLU A 1 89 ? -7.528 4.700 6.541 1.00 88.00 89 GLU A N 1
ATOM 729 C CA . GLU A 1 89 ? -6.345 5.083 5.789 1.00 88.00 89 GLU A CA 1
ATOM 730 C C . GLU A 1 89 ? -5.439 6.027 6.589 1.00 88.00 89 GLU A C 1
ATOM 732 O O . GLU A 1 89 ? -5.812 7.133 6.978 1.00 88.00 89 GLU A O 1
ATOM 737 N N . ALA A 1 90 ? -4.204 5.580 6.791 1.00 85.31 90 ALA A N 1
ATOM 738 C CA . ALA A 1 90 ? -3.145 6.333 7.437 1.00 85.31 90 ALA A CA 1
ATOM 739 C C . ALA A 1 90 ? -2.055 6.769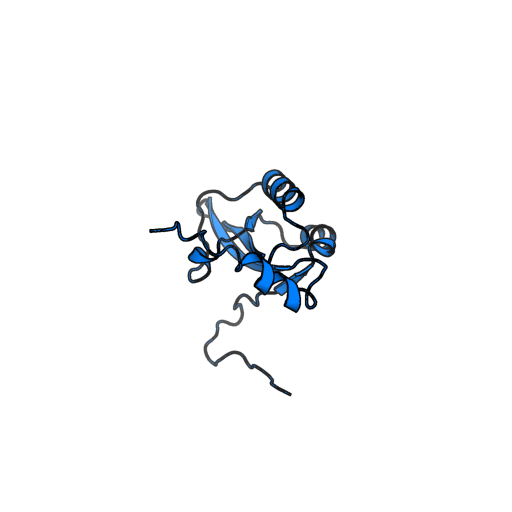 6.451 1.00 85.31 90 ALA A C 1
ATOM 741 O O . ALA A 1 90 ? -1.395 7.776 6.690 1.00 85.31 90 ALA A O 1
ATOM 742 N N . GLU A 1 91 ? -1.813 6.003 5.380 1.00 85.88 91 GLU A N 1
ATOM 743 C CA . GLU A 1 91 ? -0.843 6.360 4.340 1.00 85.88 91 GLU A CA 1
ATOM 744 C C . GLU A 1 91 ? -1.158 5.702 2.990 1.00 85.88 91 GLU A C 1
ATOM 746 O O . GLU A 1 91 ? -1.778 4.644 2.934 1.00 85.88 91 GLU A O 1
ATOM 751 N N . ARG A 1 92 ? -0.697 6.326 1.899 1.00 86.69 92 ARG A N 1
ATOM 752 C CA . ARG A 1 92 ? -0.752 5.804 0.529 1.00 86.69 92 ARG A CA 1
ATOM 753 C C . ARG A 1 92 ? 0.650 5.687 -0.059 1.00 86.69 92 ARG A C 1
ATOM 755 O O . ARG A 1 92 ? 1.452 6.618 0.039 1.00 86.69 92 ARG A O 1
ATOM 762 N N . LEU A 1 93 ? 0.913 4.573 -0.730 1.00 87.38 93 LEU A N 1
ATOM 763 C CA . LEU A 1 93 ? 2.187 4.277 -1.368 1.00 87.38 93 LEU A CA 1
ATOM 764 C C . LEU A 1 93 ? 1.965 3.642 -2.738 1.00 87.38 93 LEU A C 1
ATOM 766 O O . LEU A 1 93 ? 1.247 2.663 -2.856 1.00 87.38 93 LEU A O 1
ATOM 770 N N . PHE A 1 94 ? 2.635 4.138 -3.766 1.00 87.81 94 PHE A N 1
ATOM 771 C CA . PHE A 1 94 ? 2.729 3.466 -5.053 1.00 87.81 94 PHE A CA 1
ATOM 772 C C . PHE A 1 94 ? 3.890 2.481 -5.032 1.00 87.81 94 PHE A C 1
ATOM 774 O O . PHE A 1 94 ? 5.054 2.879 -5.013 1.00 87.81 94 PHE A O 1
ATOM 781 N N . LEU A 1 95 ? 3.558 1.196 -5.044 1.00 88.88 95 LEU A N 1
ATOM 782 C CA . LEU A 1 95 ? 4.500 0.126 -5.292 1.00 88.88 95 LEU A CA 1
ATOM 783 C C . LEU A 1 95 ? 4.720 0.007 -6.800 1.00 88.88 95 LEU A C 1
ATOM 785 O O . LEU A 1 95 ? 3.800 -0.319 -7.551 1.00 88.88 95 LEU A O 1
ATOM 789 N N . VAL A 1 96 ? 5.936 0.289 -7.248 1.00 87.12 96 VAL A N 1
ATOM 790 C CA . VAL A 1 96 ? 6.325 0.191 -8.653 1.00 87.12 96 VAL A CA 1
ATOM 791 C C . VAL A 1 96 ? 7.254 -0.986 -8.868 1.00 87.12 96 VAL A C 1
ATOM 793 O O . VAL A 1 96 ? 8.069 -1.336 -8.012 1.00 87.12 96 VAL A O 1
ATOM 796 N N . SER A 1 97 ? 7.136 -1.589 -10.041 1.00 84.12 97 SER A N 1
ATOM 797 C CA . SER A 1 97 ? 8.076 -2.599 -10.491 1.00 84.12 97 SER A CA 1
ATOM 798 C C . SER A 1 97 ? 9.484 -2.049 -10.572 1.00 84.12 97 SER A C 1
ATOM 800 O O . SER A 1 97 ? 9.718 -0.864 -10.798 1.00 84.12 97 SER A O 1
ATOM 802 N N . ASP A 1 98 ? 10.427 -2.956 -10.406 1.00 79.88 98 ASP A N 1
ATOM 803 C CA . ASP A 1 98 ? 11.843 -2.642 -10.392 1.00 79.88 98 ASP A CA 1
ATOM 804 C C . ASP A 1 98 ? 12.364 -2.040 -11.707 1.00 79.88 98 ASP A C 1
ATOM 806 O O . ASP A 1 98 ? 13.302 -1.250 -11.736 1.00 79.88 98 ASP A O 1
ATOM 810 N N . MET A 1 99 ? 11.690 -2.393 -12.800 1.00 71.25 99 MET A N 1
ATOM 811 C CA . MET A 1 99 ? 11.969 -1.918 -14.151 1.00 71.25 99 MET A CA 1
ATOM 812 C C . MET A 1 99 ? 11.442 -0.495 -14.411 1.00 71.25 99 MET A C 1
ATOM 814 O O . MET A 1 99 ? 11.623 0.037 -15.504 1.00 71.25 99 MET A O 1
ATOM 818 N N . TRP A 1 100 ? 10.779 0.144 -13.441 1.00 67.94 100 TRP A N 1
ATOM 819 C CA . TRP A 1 100 ? 10.336 1.538 -13.524 1.00 67.94 100 TRP A CA 1
ATOM 820 C C . TRP A 1 100 ? 11.529 2.520 -13.420 1.00 67.94 100 TRP A C 1
ATOM 822 O O . TRP A 1 100 ? 12.443 2.272 -12.639 1.00 67.94 100 TRP A O 1
ATOM 832 N N . PRO A 1 101 ? 11.564 3.652 -14.163 1.00 61.88 101 PRO A N 1
ATOM 833 C CA . PRO A 1 101 ? 10.567 4.166 -15.113 1.00 61.88 101 PRO A CA 1
ATOM 834 C C . PRO A 1 101 ? 10.666 3.581 -16.529 1.00 61.88 101 PRO A C 1
ATOM 836 O O . PRO A 1 101 ? 9.941 4.010 -17.421 1.00 61.88 101 PRO A O 1
ATOM 839 N N . ASN A 1 102 ? 11.529 2.591 -16.753 1.00 59.78 102 ASN A N 1
ATOM 840 C CA . ASN A 1 102 ? 11.810 2.005 -18.067 1.00 59.78 102 ASN A CA 1
ATOM 841 C C . ASN A 1 102 ? 10.711 1.048 -18.585 1.00 59.78 102 ASN A C 1
ATOM 843 O O . ASN A 1 102 ? 10.887 0.394 -19.607 1.00 59.78 102 ASN A O 1
ATOM 847 N N . LEU A 1 103 ? 9.552 0.991 -17.918 1.00 58.41 103 LEU A N 1
ATOM 848 C CA . LEU A 1 103 ? 8.357 0.242 -18.342 1.00 58.41 103 LEU A CA 1
ATOM 849 C C . LEU A 1 103 ? 7.655 0.840 -19.583 1.00 58.41 103 LEU A C 1
ATOM 851 O O . LEU A 1 103 ? 6.615 0.330 -20.003 1.00 58.41 103 LEU A O 1
ATOM 855 N N . ALA A 1 104 ? 8.194 1.922 -20.157 1.00 49.22 104 ALA A N 1
ATOM 856 C CA . ALA A 1 104 ? 7.569 2.722 -21.212 1.00 49.22 104 ALA A CA 1
ATOM 857 C C . ALA A 1 104 ? 7.275 1.969 -22.525 1.00 49.22 104 ALA A C 1
ATOM 859 O O . ALA A 1 104 ? 6.533 2.498 -23.345 1.00 49.22 104 ALA A O 1
ATOM 860 N N . ASP A 1 105 ? 7.785 0.752 -22.720 1.00 48.34 105 ASP A N 1
ATOM 861 C CA . ASP A 1 105 ? 7.574 0.003 -23.966 1.00 48.34 105 ASP A CA 1
ATOM 862 C C . ASP A 1 105 ? 6.568 -1.162 -23.844 1.00 48.34 105 ASP A C 1
ATOM 864 O O . ASP A 1 105 ? 5.862 -1.489 -24.795 1.00 48.34 105 ASP A O 1
ATOM 868 N N . THR A 1 106 ? 6.391 -1.766 -22.663 1.00 48.50 106 THR A N 1
ATOM 869 C CA . THR A 1 106 ? 5.590 -3.004 -22.542 1.00 48.50 106 THR A CA 1
ATOM 870 C C . THR A 1 106 ? 4.112 -2.780 -22.230 1.00 48.50 106 THR A C 1
ATOM 872 O O . THR A 1 106 ? 3.289 -3.650 -22.520 1.00 48.50 106 THR A O 1
ATOM 875 N N . SER A 1 107 ? 3.730 -1.601 -21.720 1.00 51.56 107 SER A N 1
ATOM 876 C CA . SER A 1 107 ? 2.310 -1.266 -21.484 1.00 51.56 107 SER A CA 1
ATOM 877 C C . SER A 1 107 ? 1.498 -1.190 -22.786 1.00 51.56 107 SER A C 1
ATOM 879 O O . SER A 1 107 ? 0.279 -1.339 -22.758 1.00 51.56 107 SER A O 1
ATOM 881 N N . HIS A 1 108 ? 2.164 -0.989 -23.928 1.00 51.25 108 HIS A N 1
ATOM 882 C CA . HIS A 1 108 ? 1.527 -0.956 -25.245 1.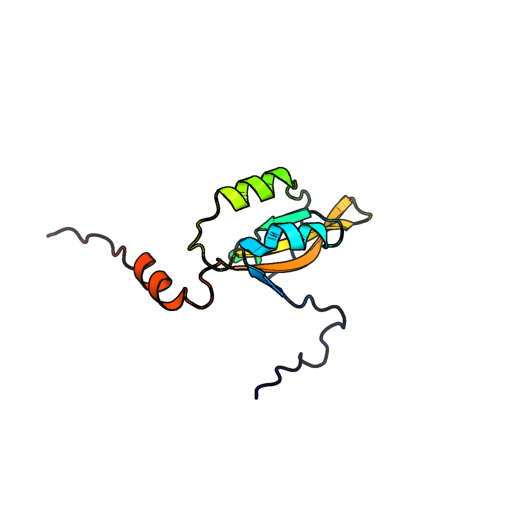00 51.25 108 HIS A CA 1
ATOM 883 C C . HIS A 1 108 ? 1.341 -2.358 -25.855 1.00 51.25 108 HIS A C 1
ATOM 885 O O . HIS A 1 108 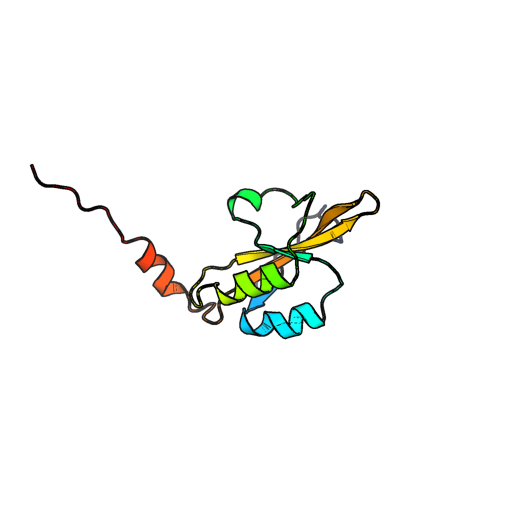? 0.413 -2.576 -26.633 1.00 51.25 108 HIS A O 1
ATOM 891 N N . LEU A 1 109 ? 2.166 -3.337 -25.462 1.00 49.47 109 LEU A N 1
ATOM 892 C CA . LEU A 1 109 ? 2.099 -4.699 -26.002 1.00 49.47 109 LEU A CA 1
ATOM 893 C C . LEU A 1 109 ? 0.972 -5.535 -25.379 1.00 49.47 109 LEU A C 1
ATOM 895 O O . LEU A 1 109 ? 0.385 -6.369 -26.061 1.00 49.47 109 LEU A O 1
ATOM 899 N N . LEU A 1 110 ? 0.600 -5.274 -24.122 1.00 50.62 110 LEU A N 1
ATOM 900 C CA . LEU A 1 110 ? -0.484 -6.004 -23.445 1.00 50.62 110 LEU A CA 1
ATOM 901 C C . LEU A 1 110 ? -1.891 -5.539 -23.864 1.00 50.62 110 LEU A C 1
ATOM 903 O O . LEU A 1 110 ? -2.863 -6.243 -23.607 1.00 50.62 110 LEU A O 1
ATOM 907 N N . ASN A 1 111 ? -2.011 -4.387 -24.537 1.00 46.31 111 ASN A N 1
ATOM 908 C CA . ASN A 1 111 ? -3.286 -3.903 -25.080 1.00 46.31 111 ASN A CA 1
ATOM 909 C C . ASN A 1 111 ? -3.524 -4.339 -26.542 1.00 46.31 111 ASN A C 1
ATOM 911 O O . ASN A 1 111 ? -4.546 -3.984 -27.120 1.00 46.31 111 ASN A O 1
ATOM 915 N N . SER A 1 112 ? -2.605 -5.111 -27.137 1.00 42.62 112 SER A N 1
ATOM 916 C CA . SER A 1 112 ? -2.718 -5.652 -28.503 1.00 42.62 112 SER A CA 1
ATOM 917 C C . SER A 1 112 ? -3.110 -7.133 -28.506 1.00 42.62 112 SER A C 1
ATOM 919 O O . SER A 1 112 ? -2.493 -7.949 -29.184 1.00 42.62 112 SER A O 1
ATOM 921 N N . ILE A 1 113 ? -4.139 -7.505 -27.746 1.00 45.00 113 ILE A N 1
ATOM 922 C CA . ILE A 1 113 ? -4.895 -8.734 -28.029 1.00 45.00 113 ILE A CA 1
ATOM 923 C C . ILE A 1 113 ? -6.225 -8.267 -28.609 1.00 45.00 113 ILE A C 1
ATOM 925 O O . ILE A 1 113 ? -7.266 -8.265 -27.953 1.00 45.00 113 ILE A O 1
ATOM 929 N N . GLU A 1 114 ? -6.142 -7.758 -29.837 1.00 43.12 114 GLU A N 1
ATOM 930 C CA . GLU A 1 114 ? -7.312 -7.471 -30.649 1.00 43.12 114 GLU A CA 1
ATOM 931 C C . GLU A 1 114 ? -7.934 -8.810 -31.071 1.00 43.12 114 GLU A C 1
ATOM 933 O O . GLU A 1 114 ? -7.267 -9.743 -31.522 1.00 43.12 114 GLU A O 1
ATOM 938 N N . VAL A 1 115 ? -9.228 -8.907 -30.804 1.00 52.44 115 VAL A N 1
ATOM 939 C CA . VAL A 1 115 ? -10.118 -10.055 -30.968 1.00 52.44 115 VAL A CA 1
ATOM 940 C C . VAL A 1 115 ? -10.047 -10.600 -32.407 1.00 52.44 115 VAL A C 1
ATOM 942 O O . VAL A 1 115 ? -10.124 -9.801 -33.339 1.00 52.44 115 VAL A O 1
ATOM 945 N N . PRO A 1 116 ? -9.966 -11.925 -32.654 1.00 45.12 116 PRO A N 1
ATOM 946 C CA . PRO A 1 116 ? -10.063 -12.442 -34.015 1.00 45.12 116 PRO A CA 1
ATOM 947 C C . PRO A 1 116 ? -11.489 -12.225 -34.539 1.00 45.12 116 PRO A C 1
ATOM 949 O O . PRO A 1 116 ? -12.427 -12.917 -34.137 1.00 45.12 116 PRO A O 1
ATOM 952 N N . ALA A 1 117 ? -11.661 -11.251 -35.435 1.00 46.56 117 ALA A N 1
ATOM 953 C CA . ALA A 1 117 ? -12.881 -11.098 -36.214 1.00 46.56 117 ALA A CA 1
ATOM 954 C C . ALA A 1 117 ? -12.984 -12.267 -37.206 1.00 46.56 117 ALA A C 1
ATOM 956 O O . ALA A 1 117 ? -12.100 -12.498 -38.031 1.00 46.56 117 ALA A O 1
ATOM 957 N N . GLN A 1 118 ? -14.053 -13.043 -37.054 1.00 41.00 118 GLN A N 1
ATOM 958 C CA . GLN A 1 118 ? -14.354 -14.241 -37.833 1.00 41.00 118 GLN A CA 1
ATOM 959 C C . GLN A 1 118 ? -14.785 -13.887 -39.270 1.00 41.00 118 GLN A C 1
ATOM 961 O O . GLN A 1 118 ? -15.286 -12.783 -39.489 1.00 41.00 118 GLN A O 1
ATOM 966 N N . PRO A 1 119 ? -14.601 -14.794 -40.250 1.00 58.22 119 PRO A N 1
ATOM 967 C CA . PRO A 1 119 ? -14.896 -14.515 -41.650 1.00 58.22 119 PRO A CA 1
ATOM 968 C C . PRO A 1 119 ? -16.399 -14.651 -41.940 1.00 58.22 119 PRO A C 1
ATOM 970 O O . PRO A 1 119 ? -17.072 -15.500 -41.352 1.00 58.22 119 PRO A O 1
ATOM 973 N N . VAL A 1 120 ? -16.899 -13.856 -42.890 1.00 53.41 120 VAL A N 1
ATOM 974 C CA . VAL A 1 120 ? -18.151 -14.105 -43.625 1.00 53.41 120 VAL A CA 1
ATOM 975 C C . VAL A 1 120 ? -17.870 -14.063 -45.118 1.00 53.41 120 VAL A C 1
ATOM 977 O O . VAL A 1 120 ? -17.081 -13.184 -45.533 1.00 53.41 120 VAL A O 1
#

Organism: NCBI:txid875330

Foldseek 3Di:
DDDPDDDPPPDPLPAPAAEDELVCVVVDVVVDDDFAKDWDDPVRPVDWDKALDGDDPVVVVVVSVVADLLHAWTKMFGWDQDPVSITGTPHIYTHGHPCPPVSVPCVVVVVPPDDPDDDD

Radius of gyration: 17.89 Å; chains: 1; bounding box: 32×41×62 Å